Protein AF-A0A3B8JMT6-F1 (afdb_monomer)

Foldseek 3Di:
DPVVVVVVVVVVVVVVVVVVCVVCVPVDDDQDFVVVDDPPDDPPDPPPDDDDDDDDDPVVVVVLCVVCVVVVHDSVRVVVVVVVVVSVCRSDPDD

Secondary structure (DSSP, 8-state):
--HHHHHHHHHHHHHHHHHHHHHTTT--S----GGG--TT--TTS---------PPPHHHHHHHHHHHHHTT--HHHHHHHHHHHHHHHHHS---

Nearest PDB structures (foldseek):
  7odt-assembly1_a  TM=3.207E-01  e=4.224E+00  Homo sapiens

Solvent-accessible surface area (backbone atoms only — not comparable to full-atom values): 6122 Å² total; per-residue (Å²): 137,65,69,67,59,56,53,50,51,51,52,54,50,53,53,50,50,54,50,50,57,60,72,46,61,90,69,85,71,80,84,69,52,60,86,77,67,57,95,84,74,56,98,83,58,84,77,84,83,81,86,85,90,83,83,76,51,71,70,58,52,51,51,49,47,51,53,19,53,75,70,78,40,51,59,65,59,50,50,53,52,55,48,52,55,52,51,54,53,56,56,49,78,86,125

Sequence (95 aa):
MHANKLLLMYQELSKTEAFWKHYLTGFTAPTPLIVDRFPGRKDNQETDQGEAQIRLSDVVTSALKSLAQEHELTLNTFLQGAWALLLSRYRCPRV

Mean predicted aligned error: 10.78 Å

pLDDT: mean 81.56, std 14.89, range [44.03, 98.0]

Radius of gyration: 20.67 Å; Cα contacts (8 Å, |Δi|>4): 17; chains: 1; bounding box: 46×46×51 Å

Structure (mmCIF, N/CA/C/O backbone):
data_AF-A0A3B8JMT6-F1
#
_entry.id   AF-A0A3B8JMT6-F1
#
loop_
_atom_site.group_PDB
_atom_site.id
_atom_site.type_symbol
_atom_site.label_atom_id
_atom_site.label_alt_id
_atom_site.label_comp_id
_atom_site.label_asym_id
_atom_site.label_entity_id
_atom_site.label_seq_id
_atom_site.pdbx_PDB_ins_code
_atom_site.Cartn_x
_atom_site.Cartn_y
_atom_site.Cartn_z
_atom_site.occupancy
_atom_site.B_iso_or_equiv
_atom_site.auth_seq_id
_atom_site.auth_comp_id
_atom_site.auth_asym_id
_atom_site.auth_atom_id
_atom_site.pdbx_PDB_model_num
ATOM 1 N N . MET A 1 1 ? -10.329 24.977 30.217 1.00 54.25 1 MET A N 1
ATOM 2 C CA . MET A 1 1 ? -10.823 24.111 29.121 1.00 54.25 1 MET A CA 1
ATOM 3 C C . MET A 1 1 ? -9.699 23.407 28.318 1.00 54.25 1 MET A C 1
ATOM 5 O O . MET A 1 1 ? -9.970 22.930 27.230 1.00 54.25 1 MET A O 1
ATOM 9 N N . HIS A 1 2 ? -8.458 23.282 28.831 1.00 61.72 2 HIS A N 1
ATOM 10 C CA . HIS A 1 2 ? -7.328 22.654 28.103 1.00 61.72 2 HIS A CA 1
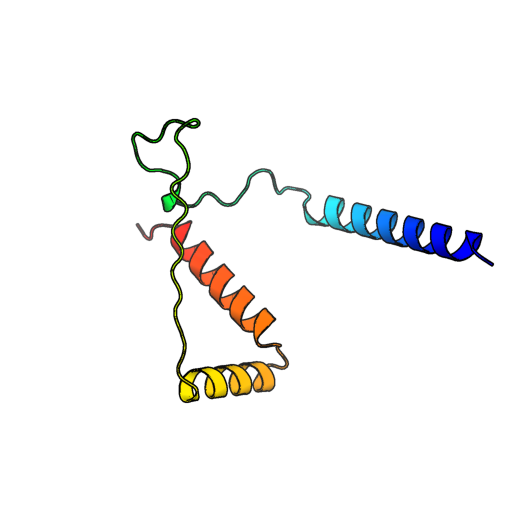ATOM 11 C C . HIS A 1 2 ? -6.968 21.231 28.587 1.00 61.72 2 HIS A C 1
ATOM 13 O O . HIS A 1 2 ? -6.436 20.439 27.816 1.00 61.72 2 HIS A O 1
ATOM 19 N N . ALA A 1 3 ? -7.316 20.873 29.829 1.00 65.50 3 ALA A N 1
ATOM 20 C CA . ALA A 1 3 ? -6.947 19.586 30.431 1.00 65.50 3 ALA A CA 1
ATOM 21 C C . ALA A 1 3 ? -7.6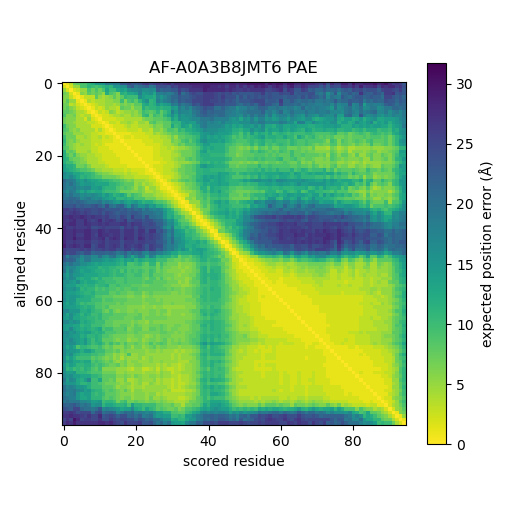45 18.372 29.784 1.00 65.50 3 ALA A C 1
ATOM 23 O O . ALA A 1 3 ? -7.029 17.326 29.611 1.00 65.50 3 ALA A O 1
ATOM 24 N N . ASN A 1 4 ? -8.906 18.519 29.360 1.00 68.44 4 ASN A N 1
ATOM 25 C CA . ASN A 1 4 ? -9.682 17.400 28.812 1.00 68.44 4 ASN A CA 1
ATOM 26 C C . ASN A 1 4 ? -9.189 16.956 27.423 1.00 68.44 4 ASN A C 1
ATOM 28 O O . ASN A 1 4 ? -9.247 15.781 27.078 1.00 68.44 4 ASN A O 1
ATOM 32 N N . LYS A 1 5 ? -8.650 17.895 26.634 1.00 74.62 5 LYS A N 1
ATOM 33 C CA . LYS A 1 5 ? -8.133 17.616 25.289 1.00 74.62 5 LYS A CA 1
ATOM 34 C C . LYS A 1 5 ? -6.856 16.773 25.337 1.00 74.62 5 LYS A C 1
ATOM 36 O O . LYS A 1 5 ? -6.719 15.842 24.554 1.00 74.62 5 LYS A O 1
ATOM 41 N N . LEU A 1 6 ? -5.960 17.061 26.284 1.00 80.31 6 LEU A N 1
ATOM 42 C CA . LEU A 1 6 ? -4.725 16.292 26.473 1.00 80.31 6 LEU A CA 1
ATOM 43 C C . LEU A 1 6 ? -5.010 14.868 26.958 1.00 80.31 6 LEU A C 1
ATOM 45 O O . LEU A 1 6 ? -4.375 13.926 26.494 1.00 80.31 6 LEU A O 1
ATOM 49 N N . LEU A 1 7 ? -6.000 14.707 27.839 1.00 75.00 7 LEU A N 1
ATOM 50 C CA . LEU A 1 7 ? -6.379 13.405 28.384 1.00 75.00 7 LEU A CA 1
ATOM 51 C C . LEU A 1 7 ? -7.001 12.499 27.306 1.00 75.00 7 LEU A C 1
ATOM 53 O O . LEU A 1 7 ? -6.645 11.326 27.216 1.00 75.00 7 LEU A O 1
ATOM 57 N N . LEU A 1 8 ? -7.836 13.061 26.424 1.00 79.88 8 LEU A N 1
ATOM 58 C CA . LEU A 1 8 ? -8.368 12.354 25.252 1.00 79.88 8 LEU A CA 1
ATOM 59 C C . LEU A 1 8 ? -7.258 11.930 24.281 1.00 79.88 8 LEU A C 1
ATOM 61 O O . LEU A 1 8 ? -7.235 10.783 23.849 1.00 79.88 8 LEU A O 1
ATOM 65 N N . MET A 1 9 ? -6.303 12.816 23.978 1.00 81.75 9 MET A N 1
ATOM 66 C CA . MET A 1 9 ? -5.177 12.468 23.102 1.00 81.75 9 MET A CA 1
ATOM 67 C C . MET A 1 9 ? -4.345 11.319 23.679 1.00 81.75 9 MET A C 1
ATOM 69 O O . MET A 1 9 ? -4.008 10.387 22.953 1.00 81.75 9 MET A O 1
ATOM 73 N N . TYR A 1 10 ? -4.056 11.353 24.983 1.00 79.94 10 TYR A N 1
ATOM 74 C CA . TYR A 1 10 ? -3.291 10.300 25.650 1.00 79.94 10 TYR A CA 1
ATOM 75 C C . TYR A 1 10 ? -4.021 8.950 25.619 1.00 79.94 10 TYR A C 1
ATOM 77 O O . TYR A 1 10 ? -3.407 7.925 25.339 1.00 79.94 10 TYR A O 1
ATOM 85 N N . GLN A 1 11 ? -5.341 8.948 25.843 1.00 77.06 11 GLN A N 1
ATOM 86 C CA . GLN A 1 11 ? -6.153 7.732 25.755 1.00 77.06 11 GLN A CA 1
ATOM 87 C C . GLN A 1 11 ? -6.160 7.132 24.345 1.00 77.06 11 GLN A C 1
ATOM 89 O O . GLN A 1 11 ? -6.032 5.916 24.201 1.00 77.06 11 GLN A O 1
ATOM 94 N N . GLU A 1 12 ? -6.274 7.957 23.306 1.00 84.12 12 GLU A N 1
ATOM 95 C CA . GLU A 1 12 ? -6.252 7.487 21.917 1.00 84.12 12 GLU A CA 1
ATOM 96 C C . GLU A 1 12 ? -4.872 6.945 21.513 1.00 84.12 12 GLU A C 1
ATOM 98 O O . GLU A 1 12 ? -4.783 5.910 20.849 1.00 84.12 12 GLU A O 1
ATOM 103 N N . LEU A 1 13 ? -3.790 7.570 21.988 1.00 87.44 13 LEU A N 1
ATOM 104 C CA . LEU A 1 13 ? -2.422 7.069 21.819 1.00 87.44 13 LEU A CA 1
ATOM 105 C C . LEU A 1 13 ? -2.238 5.696 22.474 1.00 87.44 13 LEU A C 1
ATOM 107 O O . LEU A 1 13 ? -1.763 4.773 21.817 1.00 87.44 13 LEU A O 1
ATOM 111 N N . SER A 1 14 ? -2.666 5.528 23.729 1.00 88.06 14 SER A N 1
ATOM 112 C CA . SER A 1 14 ? -2.550 4.243 24.432 1.00 88.06 14 SER A CA 1
ATOM 113 C C . SER A 1 14 ? -3.365 3.129 23.767 1.00 88.06 14 SER A C 1
ATOM 115 O O . SER A 1 14 ? -2.888 1.999 23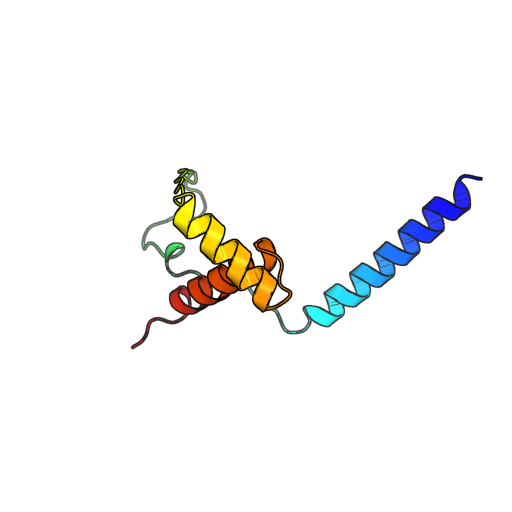.664 1.00 88.06 14 SER A O 1
ATOM 117 N N . LYS A 1 15 ? -4.572 3.429 23.263 1.00 88.69 15 LYS A N 1
ATOM 118 C CA . LYS A 1 15 ? -5.371 2.462 22.485 1.00 88.69 15 LYS A CA 1
ATOM 119 C C . LYS A 1 15 ? -4.684 2.087 21.172 1.00 88.69 15 LYS A C 1
ATOM 121 O O . LYS A 1 15 ? -4.637 0.910 20.821 1.00 88.69 15 LYS A O 1
ATOM 126 N N . THR A 1 16 ? -4.128 3.076 20.473 1.00 88.44 16 THR A N 1
ATOM 127 C CA . THR A 1 16 ? -3.396 2.876 19.216 1.00 88.44 16 THR A CA 1
ATOM 128 C C . THR A 1 16 ? -2.154 2.013 19.439 1.00 88.44 16 THR A C 1
ATOM 130 O O . THR A 1 16 ? -1.915 1.066 18.694 1.00 88.44 16 THR A O 1
ATOM 133 N N . GLU A 1 17 ? -1.392 2.277 20.501 1.00 91.31 17 GLU A N 1
ATOM 134 C CA . GLU A 1 17 ? -0.224 1.480 20.884 1.00 91.31 17 GLU A CA 1
ATOM 135 C C . GLU A 1 17 ? -0.603 0.026 21.187 1.00 91.31 17 GLU A C 1
ATOM 137 O O . GLU A 1 17 ? 0.026 -0.897 20.666 1.00 91.31 17 GLU A O 1
ATOM 142 N N . ALA A 1 18 ? -1.642 -0.189 22.002 1.00 93.25 18 ALA A N 1
ATOM 143 C CA . ALA A 1 18 ? -2.119 -1.527 22.338 1.00 93.25 18 ALA A CA 1
ATOM 144 C C . ALA A 1 18 ? -2.554 -2.306 21.087 1.00 93.25 18 ALA A C 1
ATOM 146 O O . ALA A 1 18 ? -2.184 -3.472 20.929 1.00 93.25 18 ALA A O 1
ATOM 147 N N . PHE A 1 19 ? -3.273 -1.647 20.172 1.00 92.88 19 PHE A N 1
ATOM 148 C CA . PHE A 1 19 ? -3.659 -2.223 18.887 1.00 92.88 19 PHE A CA 1
ATOM 149 C C . PHE A 1 19 ? -2.439 -2.651 18.062 1.00 92.88 19 PHE A C 1
ATOM 151 O O . PHE A 1 19 ? -2.370 -3.806 17.648 1.00 92.88 19 PHE A O 1
ATOM 158 N N . TRP A 1 20 ? -1.448 -1.772 17.863 1.00 92.12 20 TRP A N 1
ATOM 159 C CA . TRP A 1 20 ? -0.270 -2.097 17.048 1.00 92.12 20 TRP A CA 1
ATOM 160 C C . TRP A 1 20 ? 0.612 -3.177 17.673 1.00 92.12 20 TRP A C 1
ATOM 162 O O . TRP A 1 20 ? 1.089 -4.051 16.951 1.00 92.12 20 TRP A O 1
ATOM 172 N N . LYS A 1 21 ? 0.796 -3.175 19.001 1.00 91.81 21 LYS A N 1
ATOM 173 C CA . LYS A 1 21 ? 1.521 -4.251 19.700 1.00 91.81 21 LYS A CA 1
ATOM 174 C C . LYS A 1 21 ? 0.858 -5.605 19.473 1.00 9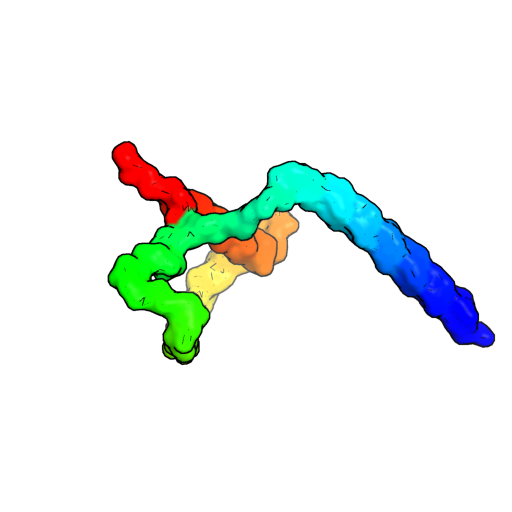1.81 21 LYS A C 1
ATOM 176 O O . LYS A 1 21 ? 1.540 -6.586 19.186 1.00 91.81 21 LYS A O 1
ATOM 181 N N . HIS A 1 22 ? -0.468 -5.651 19.573 1.00 93.44 22 HIS A N 1
ATOM 182 C CA . HIS A 1 22 ? -1.218 -6.871 19.315 1.00 93.44 22 HIS A CA 1
ATOM 183 C C . HIS A 1 22 ? -1.137 -7.283 17.837 1.00 93.44 22 HIS A C 1
ATOM 185 O O . HIS A 1 22 ? -0.769 -8.415 17.539 1.00 93.44 22 HIS A O 1
ATOM 191 N N . TYR A 1 23 ? -1.389 -6.355 16.911 1.00 92.19 23 TYR A N 1
ATOM 192 C CA . TYR A 1 23 ? -1.373 -6.608 15.467 1.00 92.19 23 TYR A CA 1
ATOM 193 C C . TYR A 1 23 ? -0.013 -7.104 14.952 1.00 92.19 23 TYR A C 1
ATOM 195 O O . TYR A 1 23 ? 0.045 -7.966 14.081 1.00 92.19 23 TYR A O 1
ATOM 203 N N . LEU A 1 24 ? 1.089 -6.586 15.503 1.00 90.69 24 LEU A N 1
ATOM 204 C CA . LEU A 1 24 ? 2.455 -6.962 15.123 1.00 90.69 24 LEU A CA 1
ATOM 205 C C . LEU A 1 24 ? 3.002 -8.165 15.908 1.00 90.69 24 LEU A C 1
ATOM 207 O O . LEU A 1 24 ? 4.169 -8.526 15.747 1.00 90.69 24 LEU A O 1
ATOM 211 N N . THR A 1 25 ? 2.191 -8.806 16.754 1.00 92.00 25 THR A N 1
ATOM 212 C CA . THR A 1 25 ? 2.621 -10.009 17.477 1.00 92.00 25 THR A CA 1
ATOM 213 C C . THR A 1 25 ? 2.999 -11.108 16.477 1.00 92.00 25 THR A C 1
ATOM 215 O O . THR A 1 25 ? 2.217 -11.465 15.603 1.00 92.00 25 THR A O 1
ATOM 218 N N . GLY A 1 26 ? 4.219 -11.643 16.590 1.00 85.50 26 GLY A N 1
ATOM 219 C CA . GLY A 1 26 ? 4.760 -12.652 15.668 1.00 85.50 26 GLY A CA 1
ATOM 220 C C . GLY A 1 26 ? 5.528 -12.087 14.465 1.00 85.50 26 GLY A C 1
ATOM 221 O O . GLY A 1 26 ? 6.199 -12.848 13.769 1.00 85.50 26 GLY A O 1
ATOM 222 N N . PHE A 1 27 ? 5.511 -10.768 14.245 1.00 85.38 27 PHE A N 1
ATOM 223 C CA . PHE A 1 27 ? 6.376 -10.117 13.262 1.00 85.38 27 PHE A CA 1
ATOM 224 C C . PHE A 1 27 ? 7.758 -9.848 13.874 1.00 85.38 27 PHE A C 1
ATOM 226 O O . PHE A 1 27 ? 7.919 -8.954 14.701 1.00 85.38 27 PHE A O 1
ATOM 233 N N . THR A 1 28 ? 8.762 -10.642 13.495 1.00 80.62 28 THR A N 1
ATOM 234 C CA . THR A 1 28 ? 10.092 -10.631 14.138 1.00 80.62 28 THR A CA 1
ATOM 235 C C . THR A 1 28 ? 11.184 -9.957 13.317 1.0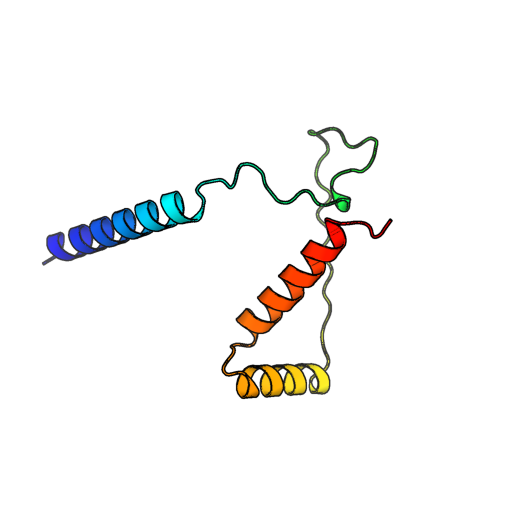0 80.62 28 THR A C 1
ATOM 237 O O . THR A 1 28 ? 12.205 -9.563 13.876 1.00 80.62 28 THR A O 1
ATOM 240 N N . ALA A 1 29 ? 10.994 -9.811 12.005 1.00 80.06 29 ALA A N 1
ATOM 241 C CA . ALA A 1 29 ? 11.988 -9.215 11.123 1.00 80.06 29 ALA A CA 1
ATOM 242 C C . ALA A 1 29 ? 11.334 -8.496 9.933 1.00 80.06 29 ALA A C 1
ATOM 244 O O . ALA A 1 29 ? 10.308 -8.964 9.424 1.00 80.06 29 ALA A O 1
ATOM 245 N N . PRO A 1 30 ? 11.942 -7.398 9.444 1.00 78.06 30 PRO A N 1
ATOM 246 C CA . PRO A 1 30 ? 11.547 -6.766 8.197 1.00 78.06 30 PRO A CA 1
ATOM 247 C C . PRO A 1 30 ? 11.562 -7.742 7.024 1.00 78.06 30 PRO A C 1
ATOM 249 O O . PRO A 1 30 ? 12.247 -8.762 7.011 1.00 78.06 30 PRO A O 1
ATOM 252 N N . THR A 1 31 ? 10.822 -7.373 5.992 1.00 76.50 31 THR A N 1
ATOM 253 C CA . THR A 1 31 ? 10.797 -8.073 4.719 1.00 76.50 31 THR A CA 1
ATOM 254 C C . THR A 1 31 ? 12.162 -8.050 4.034 1.00 76.50 31 THR A C 1
ATOM 256 O O . THR A 1 31 ? 12.540 -6.985 3.558 1.00 76.50 31 THR A O 1
ATOM 259 N N . PRO A 1 32 ? 12.893 -9.182 3.922 1.00 71.56 32 PRO A N 1
ATOM 260 C CA . PRO A 1 32 ? 14.186 -9.167 3.255 1.00 71.56 32 PRO A CA 1
ATOM 261 C C . PRO A 1 32 ? 13.973 -8.982 1.752 1.00 71.56 32 PRO A C 1
ATOM 263 O O . PRO A 1 32 ? 13.284 -9.787 1.119 1.00 71.56 32 PRO A O 1
ATOM 266 N N . LEU A 1 33 ? 14.569 -7.940 1.179 1.00 71.06 33 LEU A N 1
ATOM 267 C CA . LEU A 1 33 ? 14.570 -7.706 -0.260 1.00 71.06 33 LEU A CA 1
ATOM 268 C C . LEU A 1 33 ? 15.898 -8.191 -0.848 1.00 71.06 33 LEU A C 1
ATOM 270 O O . LEU A 1 33 ? 16.966 -7.974 -0.284 1.00 71.06 33 LEU A O 1
ATOM 274 N N . ILE A 1 34 ? 15.847 -8.890 -1.984 1.00 67.75 34 ILE A N 1
ATOM 275 C CA . ILE A 1 34 ? 17.050 -9.456 -2.626 1.00 67.75 34 ILE A CA 1
ATOM 276 C C . ILE A 1 34 ? 18.012 -8.347 -3.084 1.00 67.75 34 ILE A C 1
ATOM 278 O O . ILE A 1 34 ? 19.222 -8.551 -3.079 1.00 67.75 34 ILE A O 1
ATOM 282 N N . VAL A 1 35 ? 17.489 -7.154 -3.384 1.00 64.81 35 VAL A N 1
ATOM 283 C CA . VAL A 1 35 ? 18.283 -5.970 -3.751 1.00 64.81 35 VAL A 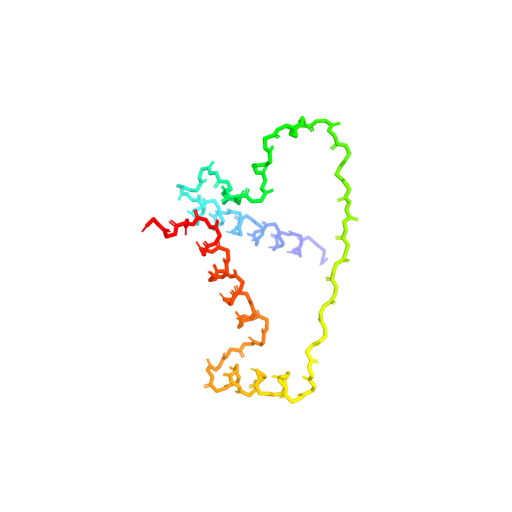CA 1
ATOM 284 C C . VAL A 1 35 ? 19.194 -5.462 -2.626 1.00 64.81 35 VAL A C 1
ATOM 286 O O . VAL A 1 35 ? 20.154 -4.756 -2.911 1.00 64.81 35 VAL A O 1
ATOM 289 N N . ASP A 1 36 ? 18.955 -5.855 -1.370 1.00 59.41 36 ASP A N 1
ATOM 290 C CA . ASP A 1 36 ? 19.826 -5.491 -0.243 1.00 59.41 36 ASP A CA 1
ATOM 291 C C . ASP A 1 36 ? 21.039 -6.424 -0.104 1.00 59.41 36 ASP A C 1
ATOM 293 O O . ASP A 1 36 ? 21.988 -6.116 0.615 1.00 59.41 36 ASP A O 1
ATOM 297 N N . ARG A 1 37 ? 21.053 -7.562 -0.815 1.00 57.16 37 ARG A N 1
ATOM 298 C CA . ARG A 1 37 ? 22.133 -8.559 -0.773 1.00 57.16 37 ARG A CA 1
ATOM 299 C C . ARG A 1 37 ? 23.027 -8.470 -2.007 1.00 57.16 37 ARG A C 1
ATOM 301 O O . ARG A 1 37 ? 23.119 -9.413 -2.788 1.00 57.16 37 ARG A O 1
ATOM 308 N N . PHE A 1 38 ? 23.734 -7.354 -2.160 1.00 57.69 38 PHE A N 1
ATOM 309 C CA . PHE A 1 38 ? 24.891 -7.315 -3.055 1.00 57.69 38 PHE A CA 1
ATOM 310 C C . PHE A 1 38 ? 26.115 -7.902 -2.332 1.00 57.69 38 PHE A C 1
ATOM 312 O O . PHE A 1 38 ? 26.507 -7.372 -1.287 1.00 57.69 38 PHE A O 1
ATOM 319 N N . PRO A 1 39 ? 26.738 -8.983 -2.842 1.00 49.69 39 PRO A N 1
ATOM 320 C CA . PRO A 1 39 ? 27.965 -9.509 -2.256 1.00 49.69 39 PRO A CA 1
ATOM 321 C C . PRO A 1 39 ? 29.065 -8.440 -2.343 1.00 49.69 39 PRO A C 1
ATOM 323 O O . PRO A 1 39 ? 29.505 -8.086 -3.432 1.00 49.69 39 PRO A O 1
ATOM 326 N N . GLY A 1 40 ? 29.480 -7.900 -1.190 1.00 55.53 40 GLY A N 1
ATOM 327 C CA . GLY A 1 40 ? 30.545 -6.892 -1.084 1.00 55.53 40 GLY A CA 1
ATOM 328 C C . GLY A 1 40 ? 30.152 -5.562 -0.430 1.00 55.53 40 GLY A C 1
ATOM 329 O O . GLY A 1 40 ? 31.042 -4.762 -0.135 1.00 55.53 40 GLY A O 1
ATOM 330 N N . ARG A 1 41 ? 28.863 -5.322 -0.149 1.00 57.81 41 ARG A N 1
ATOM 331 C CA . ARG A 1 41 ? 28.420 -4.118 0.571 1.00 57.81 41 ARG A CA 1
ATOM 332 C C . ARG A 1 41 ? 28.781 -4.233 2.056 1.00 57.81 41 ARG A C 1
ATOM 334 O O . ARG A 1 41 ? 28.288 -5.119 2.747 1.00 57.81 41 ARG A O 1
ATOM 341 N N . LYS A 1 42 ? 29.669 -3.362 2.543 1.00 56.44 42 LYS A N 1
ATOM 342 C CA . LYS A 1 42 ? 29.935 -3.202 3.985 1.00 56.44 42 LYS A CA 1
ATOM 343 C C . LYS A 1 42 ? 28.864 -2.275 4.568 1.00 56.44 42 LYS A C 1
ATOM 345 O O . LYS A 1 42 ? 28.563 -1.268 3.935 1.00 56.44 42 LYS A O 1
ATOM 350 N N . ASP A 1 43 ? 28.371 -2.562 5.775 1.00 58.28 43 ASP A N 1
ATOM 351 C CA . ASP A 1 43 ? 27.338 -1.773 6.487 1.00 58.28 43 ASP A CA 1
ATOM 352 C C . ASP A 1 43 ? 27.659 -0.267 6.636 1.00 58.28 43 ASP A C 1
ATOM 354 O O . ASP A 1 43 ? 26.769 0.528 6.911 1.00 58.28 43 ASP A O 1
ATOM 358 N N . ASN A 1 44 ? 28.914 0.140 6.404 1.00 56.09 44 ASN A N 1
ATOM 359 C CA . ASN A 1 44 ? 29.401 1.517 6.547 1.00 56.09 44 ASN A CA 1
ATOM 360 C C . ASN A 1 44 ? 29.692 2.235 5.212 1.00 56.09 44 ASN A C 1
ATOM 362 O O . ASN A 1 44 ? 30.409 3.234 5.207 1.00 56.09 44 ASN A O 1
ATOM 366 N N . GLN A 1 45 ? 29.228 1.725 4.068 1.00 58.38 45 GLN A N 1
ATOM 367 C CA . GLN A 1 45 ? 29.343 2.452 2.797 1.00 58.38 45 GLN A CA 1
ATOM 368 C C . GLN A 1 45 ? 28.189 3.447 2.665 1.00 58.38 45 GLN A C 1
ATOM 370 O O . GLN A 1 45 ? 27.030 3.044 2.768 1.00 58.38 45 GLN A O 1
ATOM 375 N N . GLU A 1 46 ? 28.517 4.724 2.429 1.00 59.16 46 GLU A N 1
ATOM 376 C CA . GLU A 1 46 ? 27.548 5.769 2.083 1.00 59.16 46 GLU A CA 1
ATOM 377 C C . GLU A 1 46 ? 26.574 5.231 1.029 1.00 59.16 46 GLU A C 1
ATOM 379 O O . GLU A 1 46 ? 26.957 4.771 -0.049 1.00 59.16 46 GLU A O 1
ATOM 384 N N . THR A 1 47 ? 25.296 5.201 1.392 1.00 63.84 47 THR A N 1
ATOM 385 C CA . THR A 1 47 ? 24.197 4.859 0.502 1.00 63.84 47 THR A CA 1
ATOM 386 C C . THR A 1 47 ? 24.132 5.922 -0.584 1.00 63.84 47 THR A C 1
ATOM 388 O O . THR A 1 47 ? 23.650 7.020 -0.329 1.00 63.84 47 THR A O 1
ATOM 391 N N . ASP A 1 48 ? 24.590 5.601 -1.793 1.00 68.25 48 ASP A N 1
ATOM 392 C CA . ASP A 1 48 ? 24.310 6.432 -2.962 1.00 68.25 48 ASP A CA 1
ATOM 393 C C . ASP A 1 48 ? 22.787 6.423 -3.186 1.00 68.25 48 ASP A C 1
ATOM 395 O O . ASP A 1 48 ? 22.188 5.393 -3.517 1.00 68.25 48 ASP A O 1
ATOM 399 N N . GLN A 1 49 ? 22.129 7.533 -2.846 1.00 73.38 49 GLN A N 1
ATOM 400 C CA . GLN A 1 49 ? 20.682 7.683 -2.957 1.00 73.38 49 GLN A CA 1
ATOM 401 C C . GLN A 1 49 ? 20.353 8.171 -4.369 1.00 73.38 49 GLN A C 1
ATOM 403 O O . GLN A 1 49 ? 20.588 9.327 -4.704 1.00 73.38 49 GLN A O 1
ATOM 408 N N . GLY A 1 50 ? 19.789 7.287 -5.193 1.00 80.25 50 GLY A N 1
ATOM 409 C CA . GLY A 1 50 ? 19.280 7.630 -6.520 1.00 80.25 50 GLY A CA 1
ATOM 410 C C . GLY A 1 50 ? 17.769 7.860 -6.514 1.00 80.25 50 GLY A C 1
ATOM 411 O O . GLY A 1 50 ? 17.027 7.127 -5.860 1.00 80.25 50 GLY A O 1
ATOM 412 N N . GLU A 1 51 ? 17.299 8.843 -7.282 1.00 87.00 51 GLU A N 1
ATOM 413 C CA . GLU A 1 51 ? 15.873 9.066 -7.533 1.00 87.00 51 GLU A CA 1
ATOM 414 C C . GLU A 1 51 ? 15.507 8.616 -8.954 1.00 87.00 51 GLU A C 1
ATOM 416 O O . GLU A 1 51 ? 16.153 8.994 -9.931 1.00 87.00 51 GLU A O 1
ATOM 421 N N . ALA A 1 52 ? 14.440 7.825 -9.077 1.00 88.69 52 ALA A N 1
ATOM 422 C CA . ALA A 1 52 ? 13.842 7.465 -10.356 1.00 88.69 52 ALA A CA 1
ATOM 423 C C . ALA A 1 52 ? 12.366 7.866 -10.353 1.00 88.69 52 ALA A C 1
ATOM 425 O O . ALA A 1 52 ? 11.601 7.447 -9.484 1.00 88.69 52 ALA A O 1
ATOM 426 N N . GLN A 1 53 ? 11.958 8.660 -11.343 1.00 93.19 53 GLN A N 1
ATOM 427 C CA . GLN A 1 53 ? 10.573 9.092 -11.507 1.00 93.19 53 GLN A CA 1
ATOM 428 C C . GLN A 1 53 ? 9.965 8.469 -12.762 1.00 93.19 53 GLN A C 1
ATOM 430 O O . GLN A 1 53 ? 10.542 8.529 -13.847 1.00 93.19 53 GLN A O 1
ATOM 435 N N . ILE A 1 54 ? 8.761 7.918 -12.623 1.00 93.25 54 ILE A N 1
ATOM 436 C CA . ILE A 1 54 ? 7.951 7.429 -13.741 1.00 93.25 54 ILE A CA 1
ATOM 437 C C . ILE A 1 54 ? 6.645 8.217 -13.741 1.00 93.25 54 ILE A C 1
ATOM 439 O O . ILE A 1 54 ? 5.954 8.289 -12.726 1.00 93.25 54 ILE A O 1
ATOM 443 N N . ARG A 1 55 ? 6.298 8.801 -14.890 1.00 95.00 55 ARG A N 1
ATOM 444 C CA . ARG A 1 55 ? 5.016 9.480 -15.098 1.00 95.00 55 ARG A CA 1
ATOM 445 C C . ARG A 1 55 ? 4.105 8.583 -15.921 1.00 95.00 55 ARG A C 1
ATOM 447 O O . ARG A 1 55 ? 4.447 8.210 -17.040 1.00 95.00 55 ARG A O 1
ATOM 454 N N . LEU A 1 56 ? 2.952 8.237 -15.359 1.00 94.19 56 LEU A N 1
ATOM 455 C CA . LEU A 1 56 ? 1.897 7.551 -16.096 1.00 94.19 56 LEU A CA 1
ATOM 456 C C . LEU A 1 56 ? 1.173 8.556 -16.991 1.00 94.19 56 LEU A C 1
ATOM 458 O O . LEU A 1 56 ? 0.999 9.713 -16.612 1.00 94.19 56 LEU A O 1
ATOM 462 N N . SER A 1 57 ? 0.739 8.112 -18.169 1.00 97.62 57 SER A N 1
ATOM 463 C CA . SER A 1 57 ? -0.081 8.950 -19.041 1.00 97.62 57 SER A CA 1
ATOM 464 C C . SER A 1 57 ? -1.438 9.242 -18.398 1.00 97.62 57 SER A C 1
ATOM 466 O O . SER A 1 57 ? -1.919 8.488 -17.543 1.00 97.62 57 SER A O 1
ATOM 468 N N . ASP A 1 58 ? -2.094 10.311 -18.847 1.00 97.19 58 ASP A N 1
ATOM 469 C CA . ASP A 1 58 ? -3.430 10.672 -18.364 1.00 97.19 58 ASP A CA 1
ATOM 470 C C . ASP A 1 58 ? -4.455 9.565 -18.629 1.00 97.19 58 ASP A C 1
ATOM 472 O O . ASP A 1 58 ? -5.327 9.310 -17.798 1.00 97.19 58 ASP A O 1
ATOM 476 N N . VAL A 1 59 ? -4.308 8.851 -19.751 1.00 98.00 59 VAL A N 1
ATOM 477 C CA . VAL A 1 59 ? -5.164 7.716 -20.121 1.00 98.00 59 VAL A CA 1
ATOM 478 C C . VAL A 1 59 ? -5.042 6.589 -19.095 1.00 98.00 59 VAL A C 1
ATOM 480 O O . VAL A 1 59 ? -6.049 6.138 -18.551 1.00 98.00 59 VAL A O 1
ATOM 483 N N . VAL A 1 60 ? -3.813 6.171 -18.774 1.00 96.12 60 VAL A N 1
ATOM 484 C CA . VAL A 1 60 ? -3.566 5.105 -17.788 1.00 96.12 60 VAL A CA 1
ATOM 485 C C . VAL A 1 60 ? -4.025 5.543 -16.400 1.00 96.12 60 VAL A C 1
ATOM 487 O O . VAL A 1 60 ? -4.694 4.791 -15.696 1.00 96.12 60 VAL A O 1
ATOM 490 N N . THR A 1 61 ? -3.723 6.782 -16.017 1.00 96.12 61 THR A N 1
ATOM 491 C CA . THR A 1 61 ? -4.107 7.328 -14.710 1.00 96.12 61 THR A CA 1
ATOM 492 C C . THR A 1 61 ? -5.628 7.389 -14.546 1.00 96.12 61 THR A C 1
ATOM 494 O O . THR A 1 61 ? -6.147 7.063 -13.479 1.00 96.12 61 THR A O 1
ATOM 497 N N . SER A 1 62 ? -6.360 7.765 -15.597 1.00 96.75 62 SER A N 1
ATOM 498 C CA . SER A 1 62 ? -7.828 7.822 -15.585 1.00 96.75 62 SER A CA 1
ATOM 499 C C . SER A 1 62 ? -8.456 6.429 -15.509 1.00 96.75 62 SER A C 1
ATOM 501 O O . SER A 1 62 ? -9.413 6.225 -14.757 1.00 96.75 62 SER A O 1
ATOM 503 N N . ALA A 1 63 ? -7.882 5.452 -16.216 1.00 96.50 63 ALA A N 1
ATOM 504 C CA . ALA A 1 63 ? -8.312 4.060 -16.134 1.00 96.50 63 ALA A CA 1
ATOM 505 C C . ALA A 1 63 ? -8.119 3.489 -14.717 1.00 96.50 63 ALA A C 1
ATOM 507 O O . ALA A 1 63 ? -9.043 2.901 -14.162 1.00 96.50 63 ALA A O 1
ATOM 508 N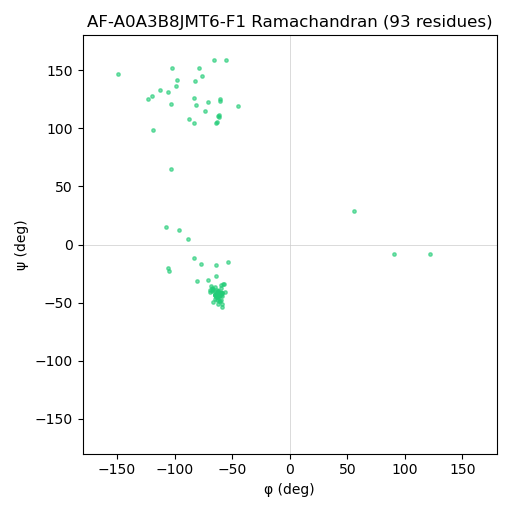 N . LEU A 1 64 ? -6.963 3.741 -14.089 1.00 95.56 64 LEU A N 1
ATOM 509 C CA . LEU A 1 64 ? -6.693 3.309 -12.712 1.00 95.56 64 LEU A CA 1
ATOM 510 C C . LEU A 1 64 ? -7.655 3.937 -11.698 1.00 95.56 64 LEU A C 1
ATOM 512 O O . LEU A 1 64 ? -8.115 3.254 -10.785 1.00 95.56 64 LEU A O 1
ATOM 516 N N . LYS A 1 65 ? -7.984 5.225 -11.857 1.00 95.94 65 LYS A N 1
ATOM 517 C CA . LYS A 1 65 ? -8.975 5.899 -11.002 1.00 95.94 65 LYS A CA 1
ATOM 518 C C . LYS A 1 65 ? -10.362 5.274 -11.136 1.00 95.94 65 LYS A C 1
ATOM 520 O O . LYS A 1 65 ? -11.015 5.056 -10.122 1.00 95.94 65 LYS A O 1
ATOM 525 N N . SER A 1 66 ? -10.777 4.969 -12.364 1.00 96.62 66 SER A N 1
ATOM 526 C CA . SER A 1 66 ? -12.082 4.355 -12.637 1.00 96.62 66 SER A CA 1
ATOM 527 C C . SER A 1 66 ? -12.172 2.957 -12.026 1.00 96.62 66 SER A C 1
ATOM 529 O O . SER A 1 66 ? -13.135 2.657 -11.330 1.00 96.62 66 SER A O 1
ATOM 531 N N . LEU A 1 67 ? -11.123 2.145 -12.192 1.00 95.75 67 LEU A N 1
ATOM 532 C CA . LEU A 1 67 ? -11.043 0.806 -11.608 1.00 95.75 67 LEU A CA 1
ATOM 533 C C . LEU A 1 67 ? -11.054 0.839 -10.073 1.00 95.75 67 LEU A C 1
ATOM 535 O O . LEU A 1 67 ? -11.713 0.026 -9.433 1.00 95.75 67 LEU A O 1
ATOM 539 N N . ALA A 1 68 ? -10.334 1.787 -9.463 1.00 95.94 68 ALA A N 1
ATOM 540 C CA . ALA A 1 68 ? -10.364 1.956 -8.014 1.00 95.94 68 ALA A CA 1
ATOM 541 C C . ALA A 1 68 ? -11.783 2.302 -7.534 1.00 95.94 68 ALA A C 1
ATOM 543 O O . ALA A 1 68 ? -12.266 1.691 -6.587 1.00 95.94 68 ALA A O 1
ATOM 544 N N . GLN A 1 69 ? -12.472 3.213 -8.229 1.00 95.69 69 GLN A N 1
ATOM 545 C CA . GLN A 1 69 ? -13.845 3.596 -7.901 1.00 95.69 69 GLN A CA 1
ATOM 546 C C . GLN A 1 69 ? -14.839 2.437 -8.059 1.00 95.69 69 GLN A C 1
ATOM 548 O O . GLN A 1 69 ? -15.706 2.279 -7.204 1.00 95.69 69 GLN A O 1
ATOM 553 N N . GLU A 1 70 ? -14.702 1.620 -9.105 1.00 96.94 70 GLU A N 1
ATOM 554 C CA . GLU A 1 70 ? -15.533 0.427 -9.334 1.00 96.94 70 GLU A CA 1
ATOM 555 C C . GLU A 1 70 ? -15.452 -0.571 -8.170 1.00 96.94 70 GLU A C 1
ATOM 557 O O . GLU A 1 70 ? -16.445 -1.204 -7.819 1.00 96.94 70 GLU A O 1
ATOM 562 N N . HIS A 1 71 ? -14.286 -0.671 -7.531 1.00 95.44 71 HIS A N 1
ATOM 563 C CA . HIS A 1 71 ? -14.059 -1.540 -6.377 1.00 95.44 71 HIS A CA 1
ATOM 564 C C . HIS A 1 71 ? -14.199 -0.832 -5.021 1.00 95.44 71 HIS A C 1
ATOM 566 O O . HIS A 1 71 ? -13.786 -1.394 -4.008 1.00 95.44 71 HIS A O 1
ATOM 572 N N . GLU A 1 72 ? -14.742 0.389 -4.983 1.00 96.31 72 GLU A N 1
ATOM 573 C CA . GLU A 1 72 ? -14.869 1.204 -3.761 1.00 96.31 72 GLU A CA 1
ATOM 574 C C . GLU A 1 72 ? -13.523 1.443 -3.042 1.00 96.31 72 GLU A C 1
ATOM 576 O O . GLU A 1 72 ? -13.445 1.636 -1.827 1.00 96.31 72 GLU A O 1
ATOM 581 N N . LEU A 1 73 ? -12.430 1.453 -3.806 1.00 95.19 73 LEU A N 1
ATOM 582 C CA . LEU A 1 73 ? -11.077 1.699 -3.328 1.00 95.19 73 LEU A CA 1
ATOM 583 C C . LEU A 1 73 ? -10.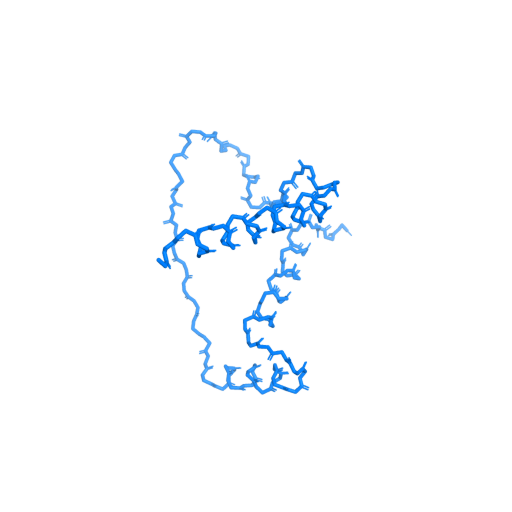627 3.125 -3.643 1.00 95.19 73 LEU A C 1
ATOM 585 O O . LEU A 1 73 ? -10.977 3.732 -4.655 1.00 95.19 73 LEU A O 1
ATOM 589 N N . THR A 1 74 ? -9.734 3.643 -2.801 1.00 95.19 74 THR A N 1
ATOM 590 C CA . THR A 1 74 ? -8.949 4.825 -3.169 1.00 95.19 74 THR A CA 1
ATOM 591 C C . THR A 1 74 ? -7.796 4.422 -4.089 1.00 95.19 74 THR A C 1
ATOM 593 O O . THR A 1 74 ? -7.249 3.321 -3.971 1.00 95.19 74 THR A O 1
ATOM 596 N N . LEU A 1 75 ? -7.350 5.336 -4.960 1.00 93.50 75 LEU A N 1
ATOM 597 C CA . LEU A 1 75 ? -6.170 5.102 -5.805 1.00 93.50 75 LEU A CA 1
ATOM 598 C C . LEU A 1 75 ? -4.917 4.777 -4.967 1.00 93.50 75 LEU A C 1
ATOM 600 O O . LEU A 1 75 ? -4.096 3.963 -5.379 1.00 93.50 75 LEU A O 1
ATOM 604 N N . ASN A 1 76 ? -4.793 5.368 -3.772 1.00 94.06 76 ASN A N 1
ATOM 605 C CA . ASN A 1 76 ? -3.711 5.058 -2.839 1.00 94.06 76 ASN A CA 1
ATOM 606 C C . ASN A 1 76 ? -3.774 3.597 -2.364 1.00 94.06 76 ASN A C 1
ATOM 608 O O . ASN A 1 76 ? -2.773 2.894 -2.435 1.00 94.06 76 ASN A O 1
ATOM 612 N N . THR A 1 77 ? -4.948 3.116 -1.943 1.00 94.06 77 THR A N 1
ATOM 613 C CA . THR A 1 77 ? -5.142 1.715 -1.526 1.00 94.06 77 THR A CA 1
ATOM 614 C C . THR A 1 77 ? -4.834 0.746 -2.666 1.00 94.06 77 THR A C 1
ATOM 616 O O . THR A 1 77 ? -4.157 -0.259 -2.459 1.00 94.06 77 THR A O 1
ATOM 619 N N . PHE A 1 78 ? -5.269 1.076 -3.885 1.00 94.19 78 PHE A N 1
ATOM 620 C CA . PHE A 1 78 ? -4.952 0.290 -5.075 1.00 94.19 78 PHE A CA 1
ATOM 621 C C . PHE A 1 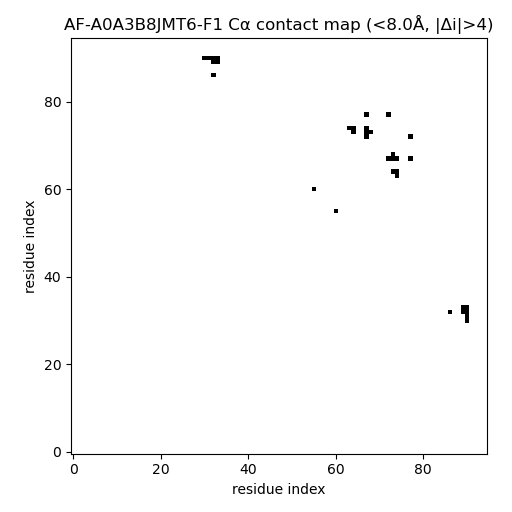78 ? -3.434 0.199 -5.304 1.00 94.19 78 PHE A C 1
ATOM 623 O O . PHE A 1 78 ? -2.890 -0.892 -5.486 1.00 94.19 78 PHE A O 1
ATOM 630 N N . LEU A 1 79 ? -2.729 1.334 -5.230 1.00 93.31 79 LEU A N 1
ATOM 631 C CA . LEU A 1 79 ? -1.281 1.387 -5.427 1.00 93.31 79 LEU A CA 1
ATOM 632 C C . LEU A 1 79 ? -0.513 0.664 -4.310 1.00 93.31 79 LEU A C 1
ATOM 634 O O . LEU A 1 79 ? 0.443 -0.055 -4.597 1.00 93.31 79 LEU A O 1
ATOM 638 N N . GLN A 1 80 ? -0.958 0.789 -3.057 1.00 94.25 80 GLN A N 1
ATOM 639 C CA . GLN A 1 80 ? -0.416 0.034 -1.923 1.00 94.25 80 GLN A CA 1
ATOM 640 C C . GLN A 1 80 ? -0.564 -1.481 -2.135 1.00 94.25 80 GLN A C 1
ATOM 642 O O . GLN A 1 80 ? 0.377 -2.229 -1.869 1.00 94.25 80 GLN A O 1
ATOM 647 N N . GLY A 1 81 ? -1.699 -1.938 -2.675 1.00 93.56 81 GLY A N 1
ATOM 648 C CA . GLY A 1 81 ? -1.915 -3.341 -3.039 1.00 93.56 81 GLY A CA 1
ATOM 649 C C . GLY A 1 81 ? -0.991 -3.815 -4.164 1.00 93.56 81 GLY A C 1
ATOM 650 O O . GLY A 1 81 ? -0.333 -4.849 -4.035 1.00 93.56 81 GLY A O 1
ATOM 651 N N . ALA A 1 82 ? -0.872 -3.033 -5.241 1.00 92.25 82 ALA A N 1
ATOM 652 C CA . ALA A 1 82 ? 0.053 -3.326 -6.337 1.00 92.25 82 ALA A CA 1
ATOM 653 C C . ALA A 1 82 ? 1.512 -3.407 -5.848 1.00 92.25 82 ALA A C 1
ATOM 655 O O . ALA A 1 82 ? 2.249 -4.321 -6.224 1.00 92.25 82 ALA A O 1
ATOM 656 N N . TRP A 1 83 ? 1.910 -2.499 -4.953 1.00 92.19 83 TRP A N 1
ATOM 657 C CA . TRP A 1 83 ? 3.228 -2.503 -4.324 1.00 92.19 83 TRP A CA 1
ATOM 658 C C . TRP A 1 83 ? 3.449 -3.733 -3.435 1.00 92.19 83 TRP A C 1
ATOM 660 O O . TRP A 1 83 ? 4.499 -4.367 -3.517 1.00 92.19 83 TRP A O 1
ATOM 670 N N . ALA A 1 84 ? 2.456 -4.134 -2.637 1.00 91.50 84 ALA A N 1
ATOM 671 C CA . ALA A 1 84 ? 2.538 -5.343 -1.817 1.00 91.50 84 ALA A CA 1
ATOM 672 C C . ALA A 1 84 ? 2.745 -6.608 -2.672 1.00 91.50 84 ALA A C 1
ATOM 674 O O . ALA A 1 84 ? 3.581 -7.452 -2.337 1.00 91.50 84 ALA A O 1
ATOM 675 N N . LEU A 1 85 ? 2.041 -6.717 -3.806 1.00 90.75 85 LEU A N 1
ATOM 676 C CA . LEU A 1 85 ? 2.221 -7.812 -4.767 1.00 90.75 85 LEU A CA 1
ATOM 677 C C . LEU A 1 85 ? 3.613 -7.790 -5.407 1.00 90.75 85 LEU A C 1
ATOM 679 O O . LEU A 1 85 ? 4.259 -8.837 -5.516 1.00 90.75 85 LEU A O 1
ATOM 683 N N . LEU A 1 86 ? 4.093 -6.605 -5.792 1.00 89.88 86 LEU A N 1
ATOM 684 C CA . LEU A 1 86 ? 5.434 -6.422 -6.338 1.00 89.88 86 LEU A CA 1
ATOM 685 C C . LEU A 1 86 ? 6.495 -6.892 -5.337 1.00 89.88 86 LEU A C 1
ATOM 687 O O . LEU A 1 86 ? 7.307 -7.755 -5.664 1.00 89.88 86 LEU A O 1
ATOM 691 N N . LEU A 1 87 ? 6.453 -6.390 -4.100 1.00 88.12 87 LEU A N 1
ATOM 692 C CA . LEU A 1 87 ? 7.386 -6.786 -3.045 1.00 88.12 87 LEU A CA 1
ATOM 693 C C . LEU A 1 87 ? 7.321 -8.290 -2.763 1.00 88.12 87 LEU A C 1
ATOM 695 O O . LEU A 1 87 ? 8.365 -8.922 -2.626 1.00 88.12 87 LEU A O 1
ATOM 699 N N . SER A 1 88 ? 6.125 -8.887 -2.731 1.00 85.56 88 SER A N 1
ATOM 700 C CA . SER A 1 88 ? 5.958 -10.337 -2.550 1.00 85.56 88 SER A CA 1
ATOM 701 C C . SER A 1 88 ? 6.714 -11.141 -3.617 1.00 85.56 88 SER A C 1
ATOM 703 O O . SER A 1 88 ? 7.417 -12.102 -3.295 1.00 85.56 88 SER A O 1
ATOM 705 N N . ARG A 1 89 ? 6.679 -10.684 -4.876 1.00 83.56 89 ARG A N 1
ATOM 706 C CA . ARG A 1 89 ? 7.448 -11.287 -5.975 1.00 83.56 89 ARG A CA 1
ATOM 707 C C . ARG A 1 89 ? 8.961 -11.153 -5.791 1.00 83.56 89 ARG A C 1
ATOM 709 O O . ARG A 1 89 ? 9.686 -12.079 -6.131 1.00 83.56 89 ARG A O 1
ATOM 716 N N . TYR A 1 90 ? 9.447 -10.036 -5.253 1.00 79.00 90 TYR A N 1
ATOM 717 C CA . TYR A 1 90 ? 10.882 -9.847 -4.996 1.00 79.00 90 TYR A CA 1
ATOM 718 C C . TYR A 1 90 ? 11.392 -10.593 -3.755 1.00 79.00 90 TYR A C 1
ATOM 720 O O . TYR A 1 90 ? 12.600 -10.778 -3.619 1.00 79.00 90 TYR A O 1
ATOM 728 N N . ARG A 1 91 ? 10.504 -11.040 -2.858 1.00 71.38 91 ARG A N 1
ATOM 729 C CA . ARG A 1 91 ? 10.867 -11.876 -1.698 1.00 71.38 91 ARG A CA 1
ATOM 730 C C . ARG A 1 91 ? 11.034 -13.352 -2.040 1.00 71.38 91 ARG A C 1
ATOM 732 O O . ARG A 1 91 ? 11.808 -14.033 -1.375 1.00 71.38 91 ARG A O 1
ATOM 739 N N . CYS A 1 92 ? 10.284 -13.848 -3.022 1.00 57.03 92 CYS A N 1
ATOM 740 C CA . CYS A 1 92 ? 10.255 -15.257 -3.401 1.00 57.03 92 CYS A CA 1
ATOM 741 C C . CYS A 1 92 ? 10.720 -15.407 -4.859 1.00 57.03 92 CYS A C 1
ATOM 743 O O . CYS A 1 92 ? 9.924 -15.187 -5.777 1.00 57.03 92 CYS A O 1
ATOM 745 N N . PRO A 1 93 ? 11.993 -15.766 -5.111 1.00 56.34 93 PRO A N 1
ATOM 746 C CA . PRO A 1 93 ? 12.392 -16.222 -6.433 1.00 56.34 93 PRO A CA 1
ATOM 747 C C . PRO A 1 93 ? 11.569 -17.472 -6.755 1.00 56.34 93 PRO A C 1
ATOM 749 O O . PRO A 1 93 ? 11.589 -18.432 -5.986 1.00 56.34 93 PRO A O 1
ATOM 752 N N . ARG A 1 94 ? 10.834 -17.475 -7.872 1.00 48.09 94 ARG A N 1
ATOM 753 C CA . ARG A 1 94 ? 10.342 -18.737 -8.438 1.00 48.09 94 ARG A CA 1
ATOM 754 C C . ARG A 1 94 ? 11.575 -19.573 -8.787 1.00 48.09 94 ARG A C 1
ATOM 756 O O . ARG A 1 94 ? 12.322 -19.170 -9.676 1.00 48.09 94 ARG A O 1
ATOM 763 N N . VAL A 1 95 ? 11.799 -20.648 -8.033 1.00 44.03 95 VAL A N 1
ATOM 764 C CA . VAL A 1 95 ? 12.698 -21.751 -8.406 1.00 44.03 95 VAL A CA 1
ATOM 765 C C . VAL A 1 95 ? 12.012 -22.578 -9.482 1.00 44.03 95 VAL A C 1
ATOM 767 O O . VAL A 1 95 ? 10.778 -22.767 -9.356 1.00 44.03 95 VAL A O 1
#